Protein AF-A0A167SUX4-F1 (afdb_monomer)

Structure (mmCIF, N/CA/C/O backbone):
data_AF-A0A167SUX4-F1
#
_entry.id   AF-A0A167SUX4-F1
#
loop_
_atom_site.group_PDB
_atom_site.id
_atom_site.type_symbol
_atom_site.label_atom_id
_atom_site.label_alt_id
_atom_site.label_comp_id
_atom_site.label_asym_id
_atom_site.label_entity_id
_atom_site.label_seq_id
_atom_site.pdbx_PDB_ins_code
_atom_site.Cartn_x
_atom_site.Cartn_y
_atom_site.Cartn_z
_atom_site.occupancy
_atom_site.B_iso_or_equiv
_atom_site.auth_seq_id
_atom_site.auth_comp_id
_atom_site.auth_asym_id
_atom_site.auth_atom_id
_atom_site.pdbx_PDB_model_num
ATOM 1 N N . GLU A 1 1 ? -17.054 5.072 -15.942 1.00 39.12 1 GLU A N 1
ATOM 2 C CA . GLU A 1 1 ? -15.8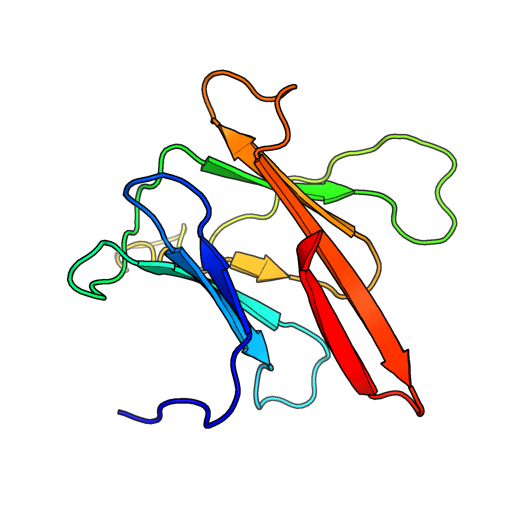46 5.072 -15.092 1.00 39.12 1 GLU A CA 1
ATOM 3 C C . GLU A 1 1 ? -14.851 4.076 -15.672 1.00 39.12 1 GLU A C 1
ATOM 5 O O . GLU A 1 1 ? -15.251 2.973 -16.028 1.00 39.12 1 GLU A O 1
ATOM 10 N N . HIS A 1 2 ? -13.600 4.478 -15.899 1.00 39.16 2 HIS A N 1
ATOM 11 C CA . HIS A 1 2 ? -12.584 3.590 -16.468 1.00 39.16 2 HIS A CA 1
ATOM 12 C C . HIS A 1 2 ? -11.988 2.772 -15.318 1.00 39.16 2 HIS A C 1
ATOM 14 O O . HIS A 1 2 ? -11.061 3.224 -14.652 1.00 39.16 2 HIS A O 1
ATOM 20 N N . HIS A 1 3 ? -12.576 1.614 -15.017 1.00 44.09 3 HIS A N 1
ATOM 21 C CA . HIS A 1 3 ? -11.964 0.659 -14.096 1.00 44.09 3 HIS A CA 1
ATOM 22 C C . HIS A 1 3 ? -10.735 0.074 -14.797 1.00 44.09 3 HIS A C 1
ATOM 24 O O . HIS A 1 3 ? -10.902 -0.550 -15.847 1.00 44.09 3 HIS A O 1
ATOM 30 N N . PRO A 1 4 ? -9.509 0.256 -14.279 1.00 52.88 4 PRO A N 1
ATOM 31 C CA . PRO A 1 4 ? -8.368 -0.467 -14.813 1.00 52.88 4 PRO A CA 1
ATOM 32 C C . PRO A 1 4 ? -8.672 -1.959 -14.667 1.00 52.88 4 PRO A C 1
ATOM 34 O O . PRO A 1 4 ? -8.933 -2.428 -13.560 1.00 52.88 4 PRO A O 1
ATOM 37 N N . SER A 1 5 ? -8.670 -2.702 -15.773 1.00 56.53 5 SER A N 1
ATOM 38 C CA . SER A 1 5 ? -9.092 -4.111 -15.822 1.00 56.53 5 SER A CA 1
ATOM 39 C C . SER A 1 5 ? -8.228 -5.054 -14.970 1.00 56.53 5 SER A C 1
ATOM 41 O O . SER A 1 5 ? -8.531 -6.239 -14.869 1.00 56.53 5 SER A O 1
ATOM 43 N N . ALA A 1 6 ? -7.145 -4.549 -14.372 1.00 75.06 6 ALA A N 1
ATOM 44 C CA . ALA A 1 6 ? -6.255 -5.282 -13.488 1.00 75.06 6 ALA A CA 1
ATOM 45 C C . ALA A 1 6 ? -5.805 -4.387 -12.323 1.00 75.06 6 ALA A C 1
ATOM 47 O O . ALA A 1 6 ? -5.119 -3.382 -12.525 1.00 75.06 6 ALA A O 1
ATOM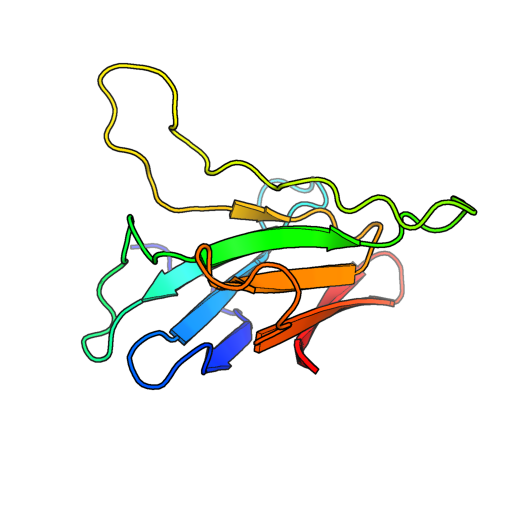 48 N N . PHE A 1 7 ? -6.168 -4.781 -11.105 1.00 86.38 7 PHE A N 1
ATOM 49 C CA . PHE A 1 7 ? -5.640 -4.234 -9.858 1.00 86.38 7 PHE A CA 1
ATOM 50 C C . PHE A 1 7 ? -5.355 -5.370 -8.882 1.00 86.38 7 PHE A C 1
ATOM 52 O O . PHE A 1 7 ? -5.930 -6.453 -8.996 1.00 86.38 7 PHE A O 1
ATOM 59 N N . VAL A 1 8 ? -4.464 -5.122 -7.925 1.00 90.94 8 VAL A N 1
ATOM 60 C CA . VAL A 1 8 ? -4.229 -6.039 -6.805 1.00 90.94 8 VAL A CA 1
ATOM 61 C C . VAL A 1 8 ? -4.976 -5.502 -5.596 1.00 90.94 8 VAL A C 1
ATOM 63 O O . VAL A 1 8 ? -4.684 -4.397 -5.146 1.00 90.94 8 VAL A O 1
ATOM 66 N N . ALA A 1 9 ? -5.948 -6.264 -5.099 1.00 93.62 9 ALA A N 1
ATOM 67 C CA . ALA A 1 9 ? -6.633 -5.972 -3.847 1.00 93.62 9 ALA A CA 1
ATOM 68 C C . ALA A 1 9 ? -6.110 -6.844 -2.713 1.00 93.62 9 ALA A C 1
ATOM 70 O O . ALA A 1 9 ? -5.75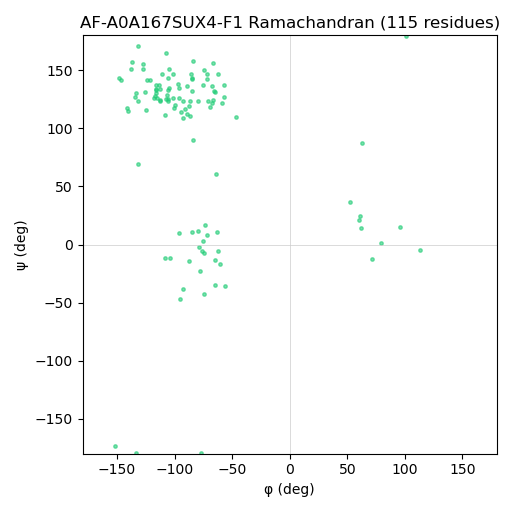8 -8.006 -2.915 1.00 93.62 9 ALA A O 1
ATOM 71 N N . PHE A 1 10 ? -6.105 -6.276 -1.515 1.00 95.12 10 PHE A N 1
ATOM 72 C CA . PHE A 1 10 ? -5.754 -6.971 -0.288 1.00 95.12 10 PHE A CA 1
ATOM 73 C C . PHE A 1 10 ? -6.548 -6.386 0.875 1.00 95.12 10 PHE A C 1
ATOM 75 O O . PHE A 1 10 ? -6.772 -5.177 0.951 1.00 95.12 10 PHE A O 1
ATOM 82 N N . GLN A 1 11 ? -6.964 -7.242 1.803 1.00 95.44 11 GLN A N 1
ATOM 83 C CA . GLN A 1 11 ? -7.525 -6.772 3.061 1.00 95.44 11 GLN A CA 1
ATOM 84 C C . GLN A 1 11 ? -6.410 -6.096 3.862 1.00 95.44 11 GLN A C 1
ATOM 86 O O . GLN A 1 11 ? -5.379 -6.720 4.112 1.00 95.44 11 GLN A O 1
ATOM 91 N N . CYS A 1 12 ? -6.594 -4.825 4.219 1.00 94.12 12 CYS A N 1
ATOM 92 C CA . CYS A 1 12 ? -5.621 -4.064 5.001 1.00 94.12 12 CYS A CA 1
ATOM 93 C C . CYS A 1 12 ? -5.977 -4.101 6.489 1.00 94.12 12 CYS A C 1
ATOM 95 O O . CYS A 1 12 ? -5.126 -4.401 7.319 1.00 94.12 12 CYS A O 1
ATOM 97 N N . THR A 1 13 ? -7.248 -3.854 6.806 1.00 92.50 13 THR A N 1
ATOM 98 C CA . THR A 1 13 ? -7.833 -4.018 8.144 1.00 92.50 13 THR A CA 1
ATOM 99 C C . THR A 1 13 ? -9.172 -4.752 8.023 1.00 92.50 13 THR A C 1
ATOM 101 O O . THR A 1 13 ? -9.590 -5.109 6.920 1.00 92.50 13 THR A O 1
ATOM 104 N N . ALA A 1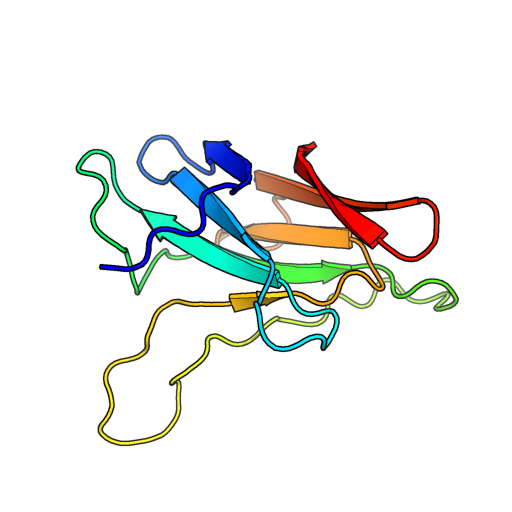 14 ? -9.869 -4.981 9.139 1.00 91.38 14 ALA A N 1
ATOM 105 C CA . ALA A 1 14 ? -11.225 -5.534 9.108 1.00 91.38 14 ALA A CA 1
ATOM 106 C C . ALA A 1 14 ? -12.186 -4.683 8.251 1.00 91.38 14 ALA A C 1
ATOM 108 O O . ALA A 1 14 ? -13.009 -5.239 7.530 1.00 91.38 14 ALA A O 1
ATOM 109 N N . GLU A 1 15 ? -12.012 -3.357 8.270 1.00 91.94 15 GLU A N 1
ATOM 110 C CA . GLU A 1 15 ? -12.925 -2.393 7.642 1.00 91.94 15 GLU A CA 1
ATOM 111 C C . GLU A 1 15 ? -12.400 -1.801 6.326 1.00 91.94 15 GLU A C 1
ATOM 113 O O . GLU A 1 15 ? -13.152 -1.144 5.606 1.00 91.94 15 GLU A O 1
ATOM 118 N N . LEU A 1 16 ? -11.118 -2.012 5.998 1.00 94.56 16 LEU A N 1
ATOM 119 C CA . LEU A 1 16 ? -10.471 -1.404 4.834 1.00 94.56 16 LEU A CA 1
ATOM 120 C C . LEU A 1 16 ? -9.821 -2.435 3.915 1.00 94.56 16 LEU A C 1
ATOM 122 O O . LEU A 1 16 ? -9.002 -3.261 4.329 1.00 94.56 16 LEU A O 1
ATOM 126 N N . THR A 1 17 ? -10.111 -2.301 2.623 1.00 96.00 17 THR A N 1
ATOM 127 C CA . THR A 1 17 ? -9.438 -3.017 1.534 1.00 96.00 17 THR A CA 1
ATOM 128 C C . THR A 1 17 ? -8.539 -2.053 0.768 1.00 96.00 17 THR A C 1
ATOM 130 O O . THR A 1 17 ? -9.007 -1.023 0.285 1.00 96.00 17 THR A O 1
ATOM 133 N N . GLY A 1 18 ? -7.255 -2.387 0.637 1.00 95.00 18 GLY A N 1
ATOM 134 C CA . GLY A 1 18 ? -6.311 -1.658 -0.209 1.00 95.00 18 GLY A CA 1
ATOM 135 C C . GLY A 1 18 ? -6.379 -2.142 -1.656 1.00 95.00 18 GLY A C 1
ATOM 136 O O . GLY A 1 18 ? -6.565 -3.339 -1.898 1.00 95.00 18 GLY A O 1
ATOM 137 N N . ARG A 1 19 ? -6.229 -1.236 -2.629 1.00 93.94 19 ARG A N 1
ATOM 138 C CA . ARG A 1 19 ? -6.198 -1.576 -4.064 1.00 93.94 19 ARG A CA 1
ATOM 139 C C . ARG A 1 19 ? -5.044 -0.874 -4.766 1.00 93.94 19 ARG A C 1
ATOM 141 O O . ARG A 1 19 ? -4.892 0.336 -4.642 1.00 93.94 19 ARG A O 1
ATOM 148 N N . ILE A 1 20 ? -4.260 -1.631 -5.530 1.00 92.38 20 ILE A N 1
ATOM 149 C CA . ILE A 1 20 ? -3.090 -1.133 -6.263 1.00 92.38 20 ILE A CA 1
ATOM 150 C C . ILE A 1 20 ? -3.344 -1.212 -7.765 1.00 92.38 20 ILE A C 1
ATOM 152 O O . ILE A 1 20 ? -3.577 -2.296 -8.306 1.00 92.38 20 ILE A O 1
ATOM 156 N N . PHE A 1 21 ? -3.221 -0.074 -8.443 1.00 88.62 21 PHE A N 1
ATOM 157 C CA . PHE A 1 21 ? -3.440 0.080 -9.878 1.00 88.62 21 PHE A CA 1
ATOM 158 C C . PHE A 1 21 ? -2.139 0.479 -10.586 1.00 88.62 21 PHE A C 1
ATOM 160 O O . PHE A 1 21 ? -1.428 1.358 -10.093 1.00 88.62 21 PHE A O 1
ATOM 167 N N . PRO A 1 22 ? -1.815 -0.096 -11.756 1.00 85.31 22 PRO A N 1
ATOM 168 C CA . PRO A 1 22 ? -0.776 0.464 -12.611 1.00 85.31 22 PRO A CA 1
ATOM 169 C C . PRO A 1 22 ? -1.244 1.812 -13.178 1.00 85.31 22 PRO A C 1
ATOM 171 O O . PRO A 1 22 ? -2.388 1.935 -13.624 1.00 85.31 22 PRO A O 1
ATOM 174 N N . THR A 1 23 ? -0.377 2.828 -13.193 1.00 76.56 23 THR A N 1
ATOM 175 C CA . THR A 1 23 ? -0.710 4.072 -13.902 1.00 76.56 23 THR A CA 1
ATOM 176 C C . THR A 1 23 ? -0.584 3.878 -15.420 1.00 76.56 23 THR A C 1
ATOM 178 O O . THR A 1 23 ? 0.373 3.263 -15.891 1.00 76.56 23 THR A O 1
ATOM 181 N N . PRO A 1 24 ? -1.530 4.397 -16.224 1.00 58.19 24 PRO A N 1
ATOM 182 C CA . PRO A 1 24 ? -1.511 4.224 -17.678 1.00 58.19 24 PRO A CA 1
ATOM 183 C C . PRO A 1 24 ? -0.483 5.119 -18.394 1.00 58.19 24 PRO A C 1
ATOM 185 O O . PRO A 1 24 ? -0.303 4.999 -19.601 1.00 58.19 24 PRO A O 1
ATOM 1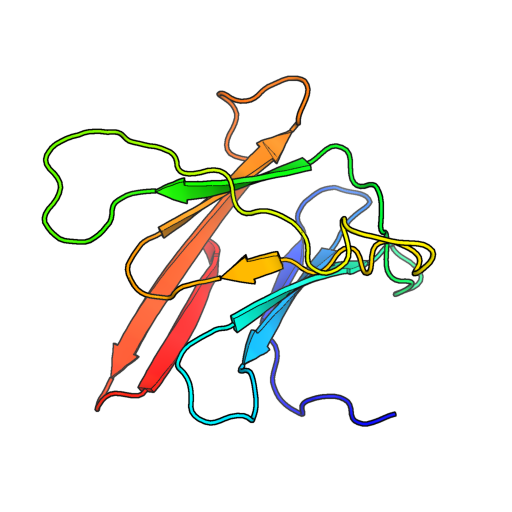88 N N . THR A 1 25 ? 0.197 6.025 -17.686 1.00 57.84 25 THR A N 1
ATOM 189 C CA . THR A 1 25 ? 1.022 7.094 -18.276 1.00 57.84 25 THR A CA 1
ATOM 190 C C . THR A 1 25 ? 2.453 6.676 -18.636 1.00 57.84 25 THR A C 1
ATOM 192 O O . THR A 1 25 ? 3.276 7.531 -18.951 1.00 57.84 25 THR A O 1
ATOM 195 N N . GLY A 1 26 ? 2.786 5.381 -18.609 1.00 48.25 26 GLY A N 1
ATOM 196 C CA . GLY A 1 26 ? 4.085 4.853 -19.062 1.00 48.25 26 GLY A CA 1
ATOM 197 C C . GLY A 1 26 ? 5.280 5.175 -18.152 1.00 48.25 26 GLY A C 1
ATOM 198 O O . GLY A 1 26 ? 6.334 4.551 -18.272 1.00 48.25 26 GLY A O 1
ATOM 199 N N . GLY A 1 27 ? 5.112 6.090 -17.196 1.00 51.41 27 GLY A N 1
ATOM 200 C CA . GLY A 1 27 ? 5.943 6.159 -16.006 1.00 51.41 27 GLY A CA 1
ATOM 201 C C . GLY A 1 27 ? 5.696 4.926 -15.143 1.00 51.41 27 GLY A C 1
ATOM 202 O O . GLY A 1 27 ? 4.643 4.302 -15.192 1.00 51.41 27 GLY A O 1
ATOM 203 N N . ARG A 1 28 ? 6.658 4.573 -14.303 1.00 60.94 28 ARG A N 1
ATOM 204 C CA . ARG A 1 28 ? 6.572 3.397 -13.436 1.00 60.94 28 ARG A CA 1
ATOM 205 C C . ARG A 1 28 ? 5.660 3.514 -12.188 1.00 60.94 28 ARG A C 1
ATOM 207 O O . ARG A 1 28 ? 5.704 2.547 -11.427 1.00 60.94 28 ARG A O 1
ATOM 214 N N . PRO A 1 29 ? 4.893 4.594 -11.877 1.00 78.69 29 PRO A N 1
ATOM 215 C CA . PRO A 1 29 ? 4.196 4.604 -10.602 1.00 78.69 29 PRO A CA 1
ATOM 216 C C . PRO A 1 29 ? 2.979 3.680 -10.585 1.00 78.69 29 PRO A C 1
ATOM 218 O O . PRO A 1 29 ? 2.283 3.484 -11.588 1.00 78.69 29 PRO A O 1
ATOM 221 N N . PHE A 1 30 ? 2.700 3.170 -9.392 1.00 87.56 30 PHE A N 1
ATOM 222 C CA . PHE A 1 30 ? 1.438 2.532 -9.046 1.00 87.56 30 PHE A CA 1
ATOM 223 C C . PHE A 1 30 ? 0.623 3.480 -8.172 1.00 87.56 30 PHE A C 1
ATOM 225 O O . PHE A 1 30 ? 1.187 4.294 -7.445 1.00 87.56 30 PHE A O 1
ATOM 232 N N . VAL A 1 31 ? -0.699 3.381 -8.234 1.00 89.12 31 VAL A N 1
ATOM 233 C CA . VAL A 1 31 ? -1.598 4.116 -7.341 1.00 89.12 31 VAL A CA 1
ATOM 234 C C . VAL A 1 31 ? -2.181 3.145 -6.333 1.00 89.12 31 VAL A C 1
ATOM 236 O O . VAL A 1 31 ? -2.719 2.117 -6.736 1.00 89.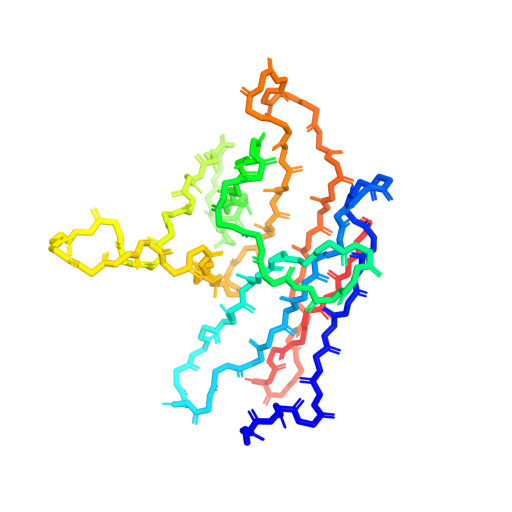12 31 VAL A O 1
ATOM 239 N N . LEU A 1 32 ? -2.088 3.480 -5.051 1.00 91.38 32 LEU A N 1
ATOM 240 C CA . LEU A 1 32 ? -2.768 2.788 -3.962 1.00 91.38 32 LEU A CA 1
ATOM 241 C C . LEU A 1 32 ? -3.932 3.642 -3.461 1.00 91.38 32 LEU A C 1
ATOM 243 O O . LEU A 1 32 ? -3.767 4.836 -3.215 1.00 91.38 32 LEU A O 1
ATOM 247 N N . ASP A 1 33 ? -5.094 3.023 -3.296 1.00 92.31 33 ASP A N 1
ATOM 248 C CA . ASP A 1 33 ? -6.217 3.598 -2.563 1.00 92.31 33 ASP A CA 1
ATOM 249 C C . ASP A 1 33 ? -6.794 2.608 -1.554 1.00 92.31 33 ASP A C 1
ATOM 251 O O . ASP A 1 33 ? -6.425 1.431 -1.536 1.00 92.31 33 ASP A O 1
ATOM 255 N N . PHE A 1 34 ? -7.698 3.107 -0.716 1.00 93.12 34 PHE A N 1
ATOM 256 C CA . PHE A 1 34 ? -8.426 2.302 0.252 1.00 93.12 34 PHE A CA 1
ATOM 257 C C . PHE A 1 34 ? -9.924 2.469 0.050 1.00 93.12 34 PHE A C 1
ATOM 259 O O . PHE A 1 34 ? -10.411 3.570 -0.231 1.00 93.12 34 PHE A O 1
ATOM 266 N N . VAL A 1 35 ? -10.653 1.369 0.200 1.00 93.12 35 VAL A N 1
ATOM 267 C CA . VAL A 1 35 ? -12.113 1.351 0.185 1.00 93.12 35 VAL A CA 1
ATOM 268 C C . VAL A 1 35 ? -12.673 0.653 1.410 1.00 93.12 35 VAL A C 1
ATOM 270 O O . VAL A 1 35 ? -12.043 -0.254 1.955 1.00 93.12 35 VAL A O 1
ATOM 273 N N . ASP A 1 36 ? -13.868 1.070 1.809 1.00 93.50 36 ASP A N 1
ATOM 274 C CA . ASP A 1 36 ? -14.648 0.401 2.845 1.00 93.50 36 ASP A CA 1
ATOM 275 C C . ASP A 1 36 ? -15.338 -0.877 2.328 1.00 93.50 36 ASP A C 1
ATOM 277 O O . ASP A 1 36 ? -15.240 -1.250 1.153 1.00 93.50 36 ASP A O 1
ATOM 281 N N . SER A 1 37 ? -16.085 -1.541 3.211 1.00 90.88 37 SER A N 1
ATOM 282 C CA . SER A 1 37 ? -16.884 -2.737 2.900 1.00 90.88 37 SER A CA 1
ATOM 283 C C . SER A 1 37 ? -17.973 -2.516 1.841 1.00 90.88 37 SER A C 1
ATOM 285 O O . SER A 1 37 ? -18.467 -3.476 1.249 1.00 90.88 37 SER A O 1
ATOM 287 N N . GLN A 1 38 ? -18.328 -1.261 1.558 1.00 92.62 38 GLN A N 1
ATOM 288 C CA . GLN A 1 38 ? -19.272 -0.868 0.511 1.00 92.62 38 GLN A CA 1
ATOM 289 C C . GLN A 1 38 ? -18.558 -0.467 -0.791 1.00 92.62 38 GLN A C 1
ATOM 291 O O . GLN A 1 38 ? -19.200 0.039 -1.713 1.00 92.62 38 GLN A O 1
ATOM 296 N N . ASN A 1 39 ? -17.244 -0.707 -0.888 1.00 88.88 39 ASN A N 1
ATOM 297 C CA . ASN A 1 39 ? -16.384 -0.344 -2.015 1.00 88.88 39 ASN A CA 1
ATOM 298 C C . ASN A 1 39 ? -16.323 1.177 -2.280 1.00 88.88 39 ASN A C 1
ATOM 300 O O . ASN A 1 39 ? -16.025 1.613 -3.398 1.00 88.88 39 ASN A O 1
ATOM 304 N N . ARG A 1 40 ? -16.593 1.999 -1.259 1.00 90.44 40 ARG A N 1
ATOM 305 C CA . ARG A 1 40 ? -16.478 3.461 -1.329 1.00 90.44 40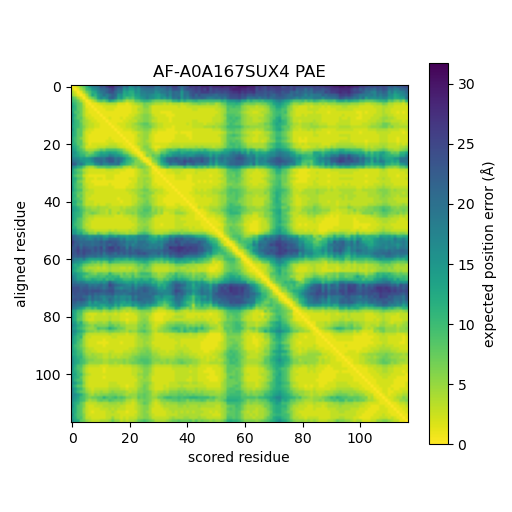 ARG A CA 1
ATOM 306 C C . ARG A 1 40 ? -15.070 3.873 -0.930 1.00 90.44 40 ARG A C 1
ATOM 308 O O . ARG A 1 40 ? -14.528 3.356 0.041 1.00 90.44 40 ARG A O 1
ATOM 315 N N . ARG A 1 41 ? -14.470 4.808 -1.672 1.00 88.44 41 ARG A N 1
ATOM 316 C CA . ARG A 1 41 ? -13.112 5.293 -1.385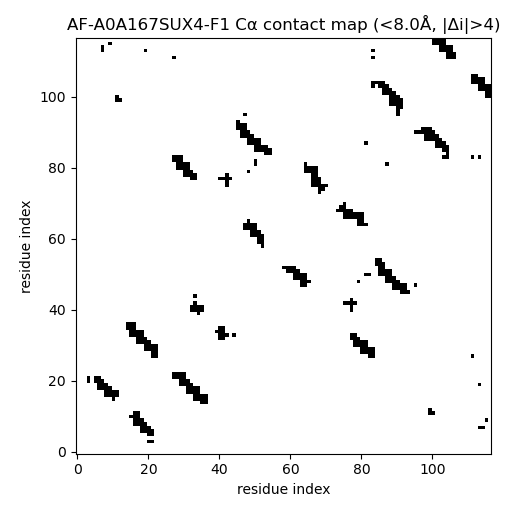 1.00 88.44 41 ARG A CA 1
ATOM 317 C C . ARG A 1 41 ? -13.074 6.045 -0.055 1.00 88.44 41 ARG A C 1
ATOM 319 O O . ARG A 1 41 ? -13.889 6.935 0.171 1.00 88.44 41 ARG A O 1
ATOM 326 N N . VAL A 1 42 ? -12.095 5.703 0.776 1.00 88.31 42 VAL A N 1
ATOM 327 C CA . VAL A 1 42 ? -11.852 6.311 2.086 1.00 88.31 42 VAL A CA 1
ATOM 328 C C . VAL A 1 42 ? -10.633 7.226 1.986 1.00 88.31 42 VAL A C 1
ATOM 330 O O . VAL A 1 42 ? -9.576 6.806 1.523 1.00 88.31 42 VAL A O 1
ATOM 333 N N . LEU A 1 43 ? -10.800 8.494 2.371 1.00 82.69 43 LEU A N 1
ATOM 334 C CA . LEU A 1 43 ? -9.764 9.529 2.244 1.00 82.69 43 LEU A CA 1
ATOM 335 C C . LEU A 1 43 ? -8.902 9.654 3.501 1.00 82.69 43 LEU A C 1
ATOM 337 O O . LEU A 1 43 ? -7.693 9.838 3.399 1.00 82.69 43 LEU A O 1
ATOM 341 N N . ASP A 1 44 ? -9.534 9.529 4.667 1.00 84.75 44 ASP A N 1
ATOM 342 C CA . ASP A 1 44 ? -8.872 9.460 5.963 1.00 84.75 44 ASP A CA 1
ATOM 343 C C . ASP A 1 44 ? -8.981 8.034 6.494 1.00 84.75 44 ASP A C 1
ATOM 345 O O . ASP A 1 44 ? -10.070 7.537 6.778 1.00 84.75 44 ASP A O 1
ATOM 349 N N . THR A 1 45 ? -7.843 7.356 6.543 1.00 85.31 45 THR A N 1
ATOM 350 C CA . THR A 1 45 ? -7.757 5.935 6.892 1.00 85.31 45 THR A CA 1
ATOM 351 C C . THR A 1 45 ? -7.141 5.710 8.267 1.00 85.31 45 THR A C 1
ATOM 353 O O . THR A 1 45 ? -7.162 4.579 8.747 1.00 85.31 45 THR A O 1
ATOM 356 N N . GLY A 1 46 ? -6.548 6.742 8.882 1.00 88.88 46 GLY A N 1
ATOM 357 C CA . GLY A 1 46 ? -5.668 6.564 10.040 1.00 88.88 46 GLY A CA 1
ATOM 358 C C . GLY A 1 46 ? -4.436 5.691 9.752 1.00 88.88 46 GLY A C 1
ATOM 359 O O . GLY A 1 46 ? -3.863 5.124 10.681 1.00 88.88 46 GLY A O 1
ATOM 360 N N . LEU A 1 47 ? -4.036 5.543 8.481 1.00 90.81 47 LEU A N 1
ATOM 361 C CA . LEU A 1 47 ? -2.880 4.748 8.061 1.00 90.81 47 LEU A CA 1
ATOM 362 C C . LEU A 1 47 ? -1.752 5.635 7.531 1.00 90.81 47 LEU A C 1
ATOM 364 O O . LEU A 1 47 ? -1.975 6.648 6.860 1.00 90.81 47 LEU A O 1
ATOM 368 N N . HIS A 1 48 ? -0.519 5.205 7.772 1.00 91.31 48 HIS A N 1
ATOM 369 C CA . HIS A 1 48 ? 0.664 5.724 7.106 1.00 91.31 48 HIS A CA 1
ATOM 370 C C . HIS A 1 48 ? 1.182 4.717 6.083 1.00 91.31 48 HIS A C 1
ATOM 372 O O . HIS A 1 48 ? 1.144 3.508 6.296 1.00 91.31 48 HIS A O 1
ATOM 378 N N . VAL A 1 49 ? 1.680 5.243 4.966 1.00 91.50 49 VAL A N 1
ATOM 379 C CA . VAL A 1 49 ? 2.297 4.467 3.891 1.00 91.50 49 VAL A CA 1
ATOM 380 C C . VAL A 1 49 ? 3.745 4.917 3.772 1.00 91.50 49 VAL A C 1
ATOM 382 O O . VAL A 1 49 ? 4.011 6.112 3.623 1.00 91.50 49 VAL A O 1
ATOM 385 N N . TYR A 1 50 ? 4.673 3.971 3.830 1.00 90.38 50 TYR A N 1
ATOM 386 C CA . TYR A 1 50 ? 6.110 4.218 3.755 1.00 90.38 50 TYR A CA 1
ATOM 387 C C . TYR A 1 50 ? 6.721 3.457 2.589 1.00 90.38 50 TYR A C 1
ATOM 389 O O . TYR A 1 50 ? 6.358 2.310 2.357 1.00 90.38 50 TYR A O 1
ATOM 397 N N . ILE A 1 51 ? 7.676 4.064 1.890 1.00 87.31 51 ILE A N 1
ATOM 398 C CA . ILE A 1 51 ? 8.625 3.327 1.052 1.00 87.31 51 ILE A CA 1
ATOM 399 C C . ILE A 1 51 ? 9.780 2.914 1.961 1.00 87.31 51 ILE A C 1
ATOM 401 O O . ILE A 1 51 ? 10.399 3.763 2.605 1.00 87.31 51 ILE A O 1
ATOM 405 N N . THR A 1 52 ? 10.051 1.615 2.021 1.00 79.88 52 THR A N 1
ATOM 406 C CA . THR A 1 52 ? 11.135 1.019 2.799 1.00 79.88 52 THR A CA 1
ATOM 407 C C . THR A 1 52 ? 12.130 0.357 1.852 1.00 79.88 52 THR A C 1
ATOM 409 O O . THR A 1 52 ? 11.750 -0.305 0.888 1.00 79.88 52 THR A O 1
ATOM 412 N N . GLY A 1 53 ? 13.422 0.612 2.067 1.00 65.94 53 GLY A N 1
ATOM 413 C CA . GLY A 1 53 ? 14.503 0.033 1.269 1.00 65.94 53 GLY A CA 1
ATOM 414 C C . GLY A 1 53 ? 14.478 0.429 -0.212 1.00 65.94 53 GLY A C 1
ATOM 415 O O . GLY A 1 53 ? 13.985 -0.307 -1.062 1.00 65.94 53 GLY A O 1
ATOM 416 N N . ILE A 1 54 ? 15.103 1.555 -0.561 1.00 62.38 54 ILE A N 1
ATOM 417 C CA . ILE A 1 54 ? 15.545 1.773 -1.946 1.00 62.38 54 ILE A CA 1
ATOM 418 C C . ILE A 1 54 ? 16.725 0.823 -2.176 1.00 62.38 54 ILE A C 1
ATOM 420 O O . ILE A 1 54 ? 17.701 0.886 -1.423 1.00 62.38 54 ILE A O 1
ATOM 424 N N . PHE A 1 55 ? 16.653 -0.054 -3.187 1.00 53.72 55 PHE A N 1
ATOM 425 C CA . PHE A 1 55 ? 17.763 -0.954 -3.538 1.00 53.72 55 PHE A CA 1
ATOM 426 C C . PHE A 1 55 ? 19.094 -0.171 -3.590 1.00 53.72 55 PHE A C 1
ATOM 428 O O . PHE A 1 55 ? 19.295 0.645 -4.487 1.00 53.72 55 PHE A O 1
ATOM 435 N N . GLY A 1 56 ? 19.991 -0.414 -2.622 1.00 47.94 56 GLY A N 1
ATOM 436 C CA . GLY A 1 56 ? 21.312 0.228 -2.524 1.00 47.94 56 GLY A CA 1
ATOM 437 C C . GLY A 1 56 ? 21.542 1.175 -1.334 1.00 47.94 56 GLY A C 1
ATOM 438 O O . GLY A 1 56 ? 22.673 1.625 -1.160 1.00 47.94 56 GLY A O 1
ATOM 439 N N . SER A 1 57 ? 20.538 1.461 -0.497 1.00 51.91 57 SER A N 1
ATOM 440 C CA . SER A 1 57 ? 20.709 2.248 0.740 1.00 51.91 57 SER A CA 1
ATOM 441 C C . SER A 1 57 ? 20.963 1.340 1.952 1.00 51.91 57 SER A C 1
ATOM 443 O O . SER A 1 57 ? 20.144 0.479 2.253 1.00 51.91 57 SER A O 1
ATOM 445 N N . GLN A 1 58 ? 22.077 1.539 2.668 1.00 48.09 58 GLN A N 1
ATOM 446 C CA . GLN A 1 58 ? 22.406 0.849 3.933 1.00 48.09 58 GLN A CA 1
ATOM 447 C C . GLN A 1 58 ? 21.695 1.434 5.168 1.00 48.09 58 GLN A C 1
ATOM 449 O O . GLN A 1 58 ? 22.063 1.125 6.298 1.00 48.09 58 GLN A O 1
ATOM 454 N N . VAL A 1 59 ? 20.709 2.306 4.976 1.00 53.50 59 VAL A N 1
ATOM 455 C CA . VAL A 1 59 ? 20.014 2.976 6.075 1.00 53.50 59 VAL A CA 1
ATOM 456 C C . VAL A 1 59 ? 18.551 2.550 6.041 1.00 53.50 59 VAL A C 1
ATOM 458 O O . VAL A 1 59 ? 17.918 2.673 4.989 1.00 53.50 59 VAL A O 1
ATOM 461 N N . ASP A 1 60 ? 18.033 2.078 7.182 1.00 58.00 60 ASP A N 1
ATOM 462 C CA . ASP A 1 60 ? 16.610 1.822 7.465 1.00 58.00 60 ASP A CA 1
ATOM 463 C C . ASP A 1 60 ? 15.803 3.134 7.424 1.00 58.00 60 ASP A C 1
ATOM 465 O O . ASP A 1 60 ? 15.241 3.601 8.414 1.00 58.00 60 ASP A O 1
ATOM 469 N N . VAL A 1 61 ? 15.794 3.800 6.272 1.00 68.94 61 VAL A N 1
ATOM 470 C CA . VAL A 1 61 ? 14.997 5.001 6.049 1.00 68.94 61 VAL A CA 1
ATOM 471 C C . VAL A 1 61 ? 13.621 4.558 5.584 1.00 68.94 61 VAL A C 1
ATOM 473 O O . VAL A 1 61 ? 13.475 3.912 4.543 1.00 68.94 61 VAL A O 1
ATOM 476 N N . ARG A 1 62 ? 12.611 4.919 6.376 1.00 79.75 62 ARG A N 1
ATOM 477 C CA . ARG A 1 62 ? 11.208 4.888 5.974 1.00 79.75 62 ARG A CA 1
ATOM 478 C C . ARG A 1 62 ? 10.834 6.259 5.426 1.00 79.75 62 ARG A C 1
ATOM 480 O O . ARG A 1 62 ? 10.680 7.208 6.194 1.00 79.75 62 ARG A O 1
ATOM 487 N N . ASP A 1 63 ? 10.636 6.357 4.119 1.00 84.06 63 ASP A N 1
ATOM 488 C CA . ASP A 1 63 ? 10.169 7.597 3.500 1.00 84.06 63 ASP A CA 1
ATOM 489 C C . ASP A 1 63 ? 8.643 7.599 3.433 1.00 84.06 63 ASP A C 1
ATOM 491 O O . ASP A 1 63 ? 8.032 6.751 2.777 1.00 84.06 63 ASP A O 1
ATOM 495 N N . ARG A 1 64 ? 8.004 8.549 4.128 1.00 85.50 64 ARG A N 1
ATOM 496 C CA . ARG A 1 64 ? 6.540 8.662 4.132 1.00 85.50 64 ARG A CA 1
ATOM 497 C C . ARG A 1 64 ? 6.038 9.060 2.745 1.00 85.50 64 ARG A C 1
ATOM 499 O O . ARG A 1 64 ? 6.393 10.115 2.219 1.00 85.50 64 ARG A O 1
ATOM 506 N N . VAL A 1 65 ? 5.143 8.250 2.192 1.00 85.81 65 VAL A N 1
ATOM 507 C CA . VAL A 1 65 ? 4.437 8.547 0.947 1.00 85.81 65 VAL A CA 1
ATOM 508 C C . VAL A 1 65 ? 3.296 9.507 1.247 1.00 85.81 65 VAL A C 1
ATOM 510 O O . VAL A 1 65 ? 2.427 9.234 2.077 1.00 85.81 65 VAL A O 1
ATOM 513 N N . LEU A 1 66 ? 3.294 10.644 0.560 1.00 77.94 66 LEU A N 1
ATOM 514 C CA . LEU A 1 66 ? 2.225 11.629 0.667 1.00 77.94 66 LEU A CA 1
ATOM 515 C C . LEU A 1 66 ? 1.080 11.290 -0.289 1.00 77.94 66 LEU A C 1
ATOM 517 O O . LEU A 1 66 ? 1.289 10.784 -1.394 1.00 77.94 66 LEU A O 1
ATOM 521 N N . THR A 1 67 ? -0.141 11.606 0.134 1.00 71.62 67 THR A N 1
ATOM 522 C CA . THR A 1 67 ? -1.331 11.464 -0.703 1.00 71.62 67 THR A CA 1
ATOM 523 C C . THR A 1 67 ? -1.359 12.517 -1.811 1.00 71.62 67 THR A C 1
ATOM 525 O O . THR A 1 67 ? -1.055 13.689 -1.574 1.00 71.62 67 THR A O 1
ATOM 528 N N . LEU A 1 68 ? -1.820 12.144 -3.003 1.00 68.12 68 LEU A N 1
ATOM 529 C CA . LEU A 1 68 ? -2.148 13.090 -4.064 1.00 68.12 68 LEU A CA 1
ATOM 530 C C . LEU A 1 68 ? -3.326 13.981 -3.645 1.00 68.12 68 LEU A C 1
ATOM 532 O O . LEU A 1 68 ? -4.377 13.498 -3.212 1.00 68.12 68 LEU A O 1
ATOM 536 N N . GLY A 1 69 ? -3.158 15.292 -3.822 1.00 55.81 69 GLY A N 1
ATOM 537 C CA . GLY A 1 69 ? -4.201 16.288 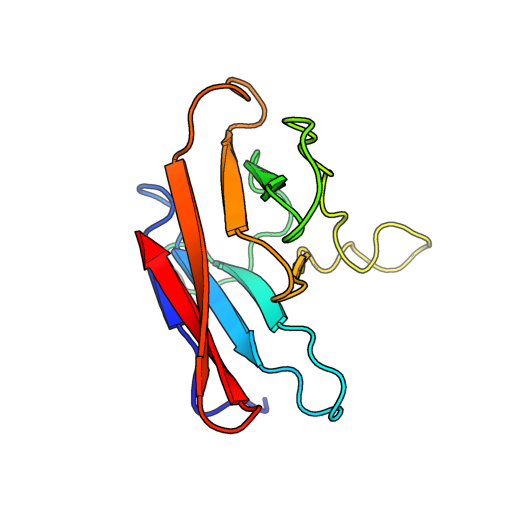-3.555 1.00 55.81 69 GLY A CA 1
ATOM 538 C C . GLY A 1 69 ? -4.142 16.949 -2.176 1.00 55.81 69 GLY A C 1
ATOM 539 O O . GLY A 1 69 ? -5.098 17.601 -1.793 1.00 55.81 69 GLY A O 1
ATOM 540 N N . GLY A 1 70 ? -3.035 16.835 -1.435 1.00 46.66 70 GLY A N 1
ATOM 541 C CA . GLY A 1 70 ? -2.836 17.563 -0.170 1.00 46.66 70 GLY A CA 1
ATOM 542 C C . GLY A 1 70 ? -2.546 19.070 -0.308 1.00 46.66 70 GLY A C 1
ATOM 543 O O . GLY A 1 70 ? -2.032 19.666 0.632 1.00 46.66 70 GLY A O 1
ATOM 544 N N . GLY A 1 71 ? -2.811 19.688 -1.465 1.00 39.59 71 GLY A N 1
ATOM 545 C CA . GLY A 1 71 ? -2.531 21.105 -1.714 1.00 39.59 71 GLY A CA 1
ATOM 546 C C . GLY A 1 71 ? -3.640 21.790 -2.515 1.00 39.59 71 GLY A C 1
ATOM 547 O O . GLY A 1 71 ? -3.832 21.469 -3.685 1.00 39.59 71 GLY A O 1
ATOM 548 N N . GLY A 1 72 ? -4.321 22.758 -1.888 1.00 48.38 72 GLY A N 1
ATOM 549 C CA . GLY A 1 72 ? -5.352 23.622 -2.489 1.00 48.38 72 GLY A CA 1
ATOM 550 C C . GLY A 1 72 ? -6.805 23.231 -2.172 1.00 48.38 72 GLY A C 1
ATOM 551 O O . GLY A 1 72 ? -7.049 22.232 -1.505 1.00 48.38 72 GLY A O 1
ATOM 552 N N . ASP A 1 73 ? -7.767 24.006 -2.696 1.00 45.62 73 ASP A N 1
ATOM 553 C CA . ASP A 1 73 ? -9.239 23.844 -2.564 1.00 45.62 73 ASP A CA 1
ATOM 554 C C . ASP A 1 73 ? -9.808 22.541 -3.176 1.00 45.62 73 ASP A C 1
ATOM 556 O O . ASP A 1 73 ? -11.019 22.378 -3.332 1.00 45.62 73 ASP A O 1
ATOM 560 N N . THR A 1 74 ? -8.947 21.599 -3.564 1.00 43.81 74 THR A N 1
ATOM 561 C CA . THR A 1 74 ? -9.372 20.310 -4.116 1.00 43.81 74 THR A CA 1
ATOM 562 C C . THR A 1 74 ? -9.382 19.284 -2.986 1.00 43.81 74 THR A C 1
ATOM 564 O O . THR A 1 74 ? -8.364 19.143 -2.310 1.00 43.81 74 THR A O 1
ATOM 567 N N . PRO A 1 75 ? -10.492 18.560 -2.749 1.00 46.78 75 PRO A N 1
ATOM 568 C CA . PRO A 1 75 ? -10.548 17.577 -1.676 1.00 46.78 75 PRO A CA 1
ATOM 569 C C . PRO A 1 75 ? -9.428 16.537 -1.849 1.00 46.78 75 PRO A C 1
ATOM 571 O O . PRO A 1 75 ? -9.179 16.093 -2.978 1.00 46.78 75 PRO A O 1
ATOM 574 N N . PRO A 1 76 ? -8.742 16.146 -0.758 1.00 56.16 76 PRO A N 1
ATOM 575 C CA . PRO A 1 76 ? -7.636 15.203 -0.827 1.00 56.16 76 PRO A CA 1
ATOM 576 C C . PRO A 1 76 ? -8.137 13.915 -1.468 1.00 56.16 76 PRO A C 1
ATOM 578 O O . PRO A 1 76 ? -9.136 13.355 -1.035 1.00 56.16 76 PRO A O 1
ATOM 581 N N . THR A 1 77 ? -7.475 13.434 -2.519 1.00 60.81 77 THR A N 1
ATOM 582 C CA . THR A 1 77 ? -7.992 12.271 -3.263 1.00 60.81 77 THR A CA 1
ATOM 583 C C . THR A 1 77 ? -7.717 10.931 -2.574 1.00 60.81 77 THR A C 1
ATOM 585 O O . THR A 1 77 ? -8.171 9.901 -3.066 1.00 60.81 77 THR A O 1
ATOM 588 N N . GLY A 1 78 ? -7.027 10.921 -1.422 1.00 71.31 78 GLY A N 1
ATOM 589 C CA . GLY A 1 78 ? -6.748 9.706 -0.636 1.00 71.31 78 GLY A CA 1
ATOM 590 C C . GLY A 1 78 ? -5.902 8.670 -1.386 1.00 71.31 78 GLY A C 1
ATOM 591 O O . GLY A 1 78 ? -5.851 7.506 -1.003 1.00 71.31 78 GLY A O 1
ATOM 592 N N . LEU A 1 79 ? -5.280 9.081 -2.496 1.00 85.25 79 LEU A N 1
ATOM 593 C CA . LEU A 1 79 ? -4.484 8.233 -3.374 1.00 85.25 79 LEU A CA 1
ATOM 594 C C . LEU A 1 79 ? -3.009 8.349 -3.013 1.00 85.25 79 LEU A C 1
ATOM 596 O O . LEU A 1 79 ? -2.496 9.460 -2.907 1.00 85.25 79 LEU A O 1
ATOM 600 N N . PHE A 1 80 ? -2.303 7.231 -2.928 1.00 87.75 80 PHE A N 1
ATOM 601 C CA . PHE A 1 80 ? -0.857 7.186 -2.724 1.00 87.75 80 PHE A CA 1
ATOM 602 C C . PHE A 1 80 ? -0.160 6.823 -4.033 1.00 87.75 80 PHE A C 1
ATOM 604 O O . PHE A 1 80 ? -0.575 5.886 -4.716 1.00 87.75 80 PHE A O 1
ATOM 611 N N . VAL A 1 81 ? 0.911 7.539 -4.381 1.00 87.06 81 VAL A N 1
ATOM 612 C CA . VAL A 1 81 ? 1.760 7.186 -5.528 1.00 87.06 81 VAL A CA 1
ATOM 613 C C . VAL A 1 81 ? 2.926 6.352 -5.037 1.00 87.06 81 VAL A C 1
ATOM 615 O O . VAL A 1 81 ? 3.784 6.835 -4.303 1.00 87.06 81 VAL A O 1
ATOM 618 N N . LEU A 1 82 ? 2.957 5.096 -5.459 1.00 87.38 82 LEU A N 1
ATOM 619 C CA . LEU A 1 82 ? 3.980 4.136 -5.084 1.00 87.38 82 LEU A CA 1
ATOM 620 C C . LEU A 1 82 ? 5.054 4.054 -6.167 1.00 87.38 82 LEU A C 1
ATOM 622 O O . LEU A 1 82 ? 4.752 3.991 -7.364 1.00 87.38 82 LEU A O 1
ATOM 626 N N . ASN A 1 83 ? 6.310 3.999 -5.732 1.00 83.00 83 ASN A N 1
ATOM 627 C CA . ASN A 1 83 ? 7.454 3.744 -6.593 1.00 83.00 83 ASN A CA 1
ATOM 628 C C . ASN A 1 83 ? 7.891 2.278 -6.434 1.00 83.00 83 ASN A C 1
ATOM 630 O O . ASN A 1 83 ? 8.190 1.869 -5.314 1.00 83.00 83 ASN A O 1
ATOM 634 N N . PRO A 1 84 ? 7.997 1.493 -7.522 1.00 81.44 84 PRO A N 1
ATOM 635 C CA . PRO A 1 84 ? 8.432 0.101 -7.443 1.00 81.44 84 PRO A CA 1
ATOM 636 C C . PRO A 1 84 ? 9.930 -0.094 -7.135 1.00 81.44 84 PRO A C 1
ATOM 638 O O . PRO A 1 84 ? 10.435 -1.210 -7.237 1.00 81.44 84 PRO A O 1
ATOM 641 N N . ALA A 1 85 ? 10.667 0.972 -6.807 1.00 76.81 85 ALA A N 1
ATOM 642 C CA . ALA A 1 85 ? 12.092 0.929 -6.471 1.00 76.81 85 ALA A CA 1
ATOM 643 C C . ALA A 1 85 ? 12.413 0.363 -5.069 1.00 76.81 85 ALA A C 1
ATOM 645 O O . ALA A 1 85 ? 13.592 0.170 -4.768 1.00 76.81 85 ALA A O 1
ATOM 646 N N . GLY A 1 86 ? 11.401 0.099 -4.238 1.00 80.31 86 GLY A N 1
ATOM 647 C CA . GLY A 1 86 ? 11.549 -0.469 -2.896 1.00 80.31 86 GLY A CA 1
ATOM 648 C C . GLY A 1 86 ? 10.328 -1.275 -2.459 1.00 80.31 86 GLY A C 1
ATOM 649 O O . GLY A 1 86 ? 9.412 -1.511 -3.255 1.00 80.31 86 GLY A O 1
ATOM 650 N N . THR A 1 87 ? 10.319 -1.706 -1.201 1.00 88.62 87 THR A N 1
ATOM 651 C CA . THR A 1 87 ? 9.125 -2.255 -0.548 1.00 88.62 87 THR A CA 1
ATOM 652 C C . THR A 1 87 ? 8.259 -1.128 0.000 1.00 88.62 87 THR A C 1
ATOM 654 O O . THR A 1 87 ? 8.725 -0.012 0.206 1.00 88.62 87 THR A O 1
ATOM 657 N N . ILE A 1 88 ? 6.973 -1.396 0.198 1.00 91.75 88 ILE A N 1
ATOM 658 C CA . ILE A 1 88 ? 6.039 -0.463 0.828 1.00 91.75 88 ILE A CA 1
ATOM 659 C C . ILE A 1 88 ? 5.543 -1.089 2.116 1.00 91.75 88 ILE A C 1
ATOM 661 O O . ILE A 1 88 ? 5.130 -2.246 2.103 1.00 91.75 88 ILE A O 1
ATOM 665 N N . GLU A 1 89 ? 5.525 -0.318 3.190 1.00 93.69 89 GLU A N 1
ATOM 666 C CA . GLU A 1 89 ? 4.922 -0.713 4.459 1.00 93.69 89 GLU A CA 1
ATOM 667 C C . GLU A 1 89 ? 3.710 0.164 4.748 1.00 93.69 89 GLU A C 1
ATOM 669 O O . GLU A 1 89 ? 3.738 1.381 4.541 1.00 93.69 89 GLU A O 1
ATOM 674 N N . ILE A 1 90 ? 2.639 -0.468 5.219 1.00 94.12 90 ILE A N 1
ATOM 675 C CA . ILE A 1 90 ? 1.432 0.206 5.691 1.00 94.12 90 ILE A CA 1
ATOM 676 C C . ILE A 1 90 ? 1.332 -0.025 7.193 1.00 94.12 90 ILE A C 1
ATOM 678 O O . ILE A 1 90 ? 1.307 -1.175 7.637 1.00 94.12 90 ILE A O 1
ATOM 682 N N . THR A 1 91 ? 1.249 1.058 7.958 1.00 94.19 91 THR A N 1
ATOM 683 C CA . THR A 1 91 ? 1.175 1.024 9.425 1.00 94.19 91 THR A CA 1
ATOM 684 C C . THR A 1 91 ? -0.028 1.831 9.911 1.00 94.19 91 THR A C 1
ATOM 686 O O . THR A 1 91 ? -0.452 2.768 9.224 1.00 94.19 91 THR A O 1
ATOM 689 N N . PRO A 1 92 ? -0.576 1.547 11.102 1.00 93.56 92 PRO A N 1
ATOM 690 C CA . PRO A 1 92 ? -1.464 2.480 11.777 1.00 93.56 92 PRO A CA 1
ATOM 691 C C . PRO A 1 92 ? -0.711 3.779 12.091 1.00 93.56 92 PRO A C 1
ATOM 693 O O . PRO A 1 92 ? 0.485 3.765 12.389 1.00 93.56 92 PRO A O 1
ATOM 696 N N . GLN A 1 93 ? -1.410 4.911 12.056 1.00 90.50 93 GLN A N 1
ATOM 697 C CA . GLN A 1 93 ? -0.845 6.202 12.454 1.00 90.50 93 GLN A CA 1
ATOM 698 C C . GLN A 1 93 ? -0.491 6.231 13.949 1.00 90.50 93 GLN A C 1
ATOM 700 O O . GLN A 1 93 ? 0.500 6.848 14.332 1.00 90.50 93 GLN A O 1
ATOM 705 N N . GLU A 1 94 ? -1.286 5.558 14.782 1.00 92.38 94 GLU A N 1
ATOM 706 C CA . GLU A 1 94 ? -1.088 5.497 16.235 1.00 92.38 94 GLU A CA 1
ATOM 707 C C . GLU A 1 94 ? 0.021 4.512 16.648 1.00 92.38 94 GLU A C 1
ATOM 709 O O . GLU A 1 94 ? 0.600 4.661 17.721 1.00 92.38 94 GLU A O 1
ATOM 714 N N . LEU A 1 95 ? 0.342 3.533 15.792 1.00 91.75 95 LEU A N 1
ATOM 715 C CA . LEU A 1 95 ? 1.319 2.466 16.044 1.00 91.75 95 LEU A CA 1
ATOM 716 C C . LEU A 1 95 ? 2.280 2.321 14.847 1.00 91.75 95 LEU A C 1
ATOM 718 O O . LEU A 1 95 ? 2.224 1.328 14.124 1.00 91.75 95 LEU A O 1
ATOM 722 N N . PRO A 1 96 ? 3.177 3.295 14.602 1.00 85.62 96 PRO A N 1
ATOM 723 C CA . PRO A 1 96 ? 4.026 3.327 13.405 1.00 85.62 96 PRO A CA 1
ATOM 724 C C . PRO A 1 96 ? 5.044 2.177 13.312 1.00 85.62 96 PRO A C 1
ATOM 726 O O . PRO A 1 96 ? 5.624 1.951 12.250 1.00 85.62 96 PRO A O 1
ATOM 729 N N . ASP A 1 97 ? 5.269 1.440 14.397 1.00 88.19 97 ASP A N 1
ATOM 730 C CA . ASP A 1 97 ? 6.151 0.270 14.417 1.00 88.19 97 ASP A CA 1
ATOM 731 C C . ASP A 1 97 ? 5.426 -1.028 14.019 1.00 88.19 97 ASP A C 1
ATOM 733 O O . ASP A 1 97 ? 6.075 -2.021 13.689 1.00 88.19 97 ASP A O 1
ATOM 737 N N . GLU A 1 98 ? 4.089 -1.027 13.991 1.00 93.44 98 GLU A N 1
ATOM 738 C CA . GLU A 1 98 ? 3.283 -2.179 13.590 1.00 93.44 98 GLU A CA 1
ATOM 739 C C . GLU A 1 98 ? 3.023 -2.162 12.079 1.00 93.44 98 GLU A C 1
ATOM 741 O O . GLU A 1 98 ? 2.296 -1.319 11.550 1.00 93.44 98 GLU A O 1
ATOM 746 N N . VAL A 1 99 ? 3.609 -3.122 11.364 1.00 93.62 99 VAL A N 1
ATOM 747 C CA . VAL A 1 99 ? 3.389 -3.284 9.923 1.00 93.62 99 VAL A CA 1
ATOM 748 C C . VAL A 1 99 ? 2.156 -4.152 9.692 1.00 93.62 99 VAL A C 1
ATOM 750 O O . VAL A 1 99 ? 2.179 -5.357 9.934 1.00 93.62 99 VAL A O 1
ATOM 753 N N . LEU A 1 100 ? 1.082 -3.548 9.177 1.00 94.81 100 LEU A N 1
ATOM 754 C CA . LEU A 1 100 ? -0.139 -4.268 8.801 1.00 94.81 100 LEU A CA 1
ATOM 755 C C . LEU A 1 100 ? 0.061 -5.052 7.508 1.00 94.81 100 LEU A C 1
ATOM 757 O O . LEU A 1 100 ? -0.433 -6.172 7.361 1.00 94.81 100 LEU A O 1
ATOM 761 N N . LYS A 1 101 ? 0.725 -4.418 6.536 1.00 95.12 101 LYS A N 1
ATOM 762 C CA . LYS A 1 101 ? 0.937 -4.964 5.195 1.00 95.12 101 LYS A CA 1
ATOM 763 C C . LYS A 1 101 ? 2.274 -4.525 4.634 1.00 95.12 101 LYS A C 1
ATOM 765 O O . LYS A 1 101 ? 2.633 -3.351 4.740 1.00 95.12 101 LYS A O 1
ATOM 770 N N . THR A 1 102 ? 2.920 -5.457 3.940 1.00 93.81 102 THR A N 1
ATOM 771 C CA . THR A 1 102 ? 4.114 -5.190 3.141 1.00 93.81 102 THR A CA 1
ATOM 772 C C . THR A 1 102 ? 3.810 -5.462 1.674 1.00 93.81 102 THR A C 1
ATOM 774 O O . THR A 1 102 ? 3.271 -6.508 1.319 1.00 93.81 102 THR A O 1
ATOM 777 N N . ILE A 1 103 ? 4.152 -4.522 0.799 1.00 92.88 103 ILE A N 1
ATOM 778 C CA . ILE A 1 103 ? 3.981 -4.655 -0.649 1.00 92.88 103 ILE A CA 1
ATOM 779 C C . ILE A 1 103 ? 5.363 -4.665 -1.289 1.00 92.88 103 ILE A C 1
ATOM 781 O O . ILE A 1 103 ? 6.161 -3.750 -1.093 1.00 92.88 103 ILE A O 1
ATOM 785 N N . GLY A 1 104 ? 5.639 -5.692 -2.083 1.00 89.94 104 GLY A N 1
ATOM 786 C CA . GLY A 1 104 ? 6.821 -5.761 -2.932 1.00 89.94 104 GLY A CA 1
ATOM 787 C C . GLY A 1 104 ? 6.465 -5.577 -4.403 1.00 89.94 104 GLY A C 1
ATOM 788 O O . GLY A 1 104 ? 5.308 -5.708 -4.806 1.00 89.94 104 GLY A O 1
ATOM 789 N N . PHE A 1 105 ? 7.476 -5.313 -5.229 1.00 88.56 105 PHE A N 1
ATOM 790 C CA . PHE A 1 105 ? 7.322 -5.239 -6.680 1.00 88.56 105 PHE A CA 1
ATOM 791 C C . PHE A 1 105 ? 8.298 -6.186 -7.372 1.00 88.56 105 PHE A C 1
ATOM 793 O O . PHE A 1 105 ? 9.512 -6.006 -7.322 1.00 88.56 105 PHE A O 1
ATOM 800 N N . ALA A 1 106 ? 7.765 -7.192 -8.063 1.00 86.62 106 ALA A N 1
ATOM 801 C CA . ALA A 1 106 ? 8.561 -8.084 -8.896 1.00 86.62 106 ALA A CA 1
ATOM 802 C C . ALA A 1 106 ? 8.749 -7.462 -10.285 1.00 86.62 106 ALA A C 1
ATOM 804 O O . ALA A 1 106 ? 7.776 -7.027 -10.902 1.00 86.62 106 ALA A O 1
ATOM 805 N N . CYS A 1 107 ? 9.980 -7.443 -10.797 1.00 84.06 107 CYS A N 1
ATOM 806 C CA . CYS A 1 107 ? 10.280 -6.978 -12.151 1.00 84.06 107 CYS A CA 1
ATOM 807 C C . CYS A 1 107 ? 10.583 -8.165 -13.067 1.00 84.06 107 CYS A C 1
ATOM 809 O O . CYS A 1 107 ? 11.503 -8.939 -12.809 1.00 84.06 107 CYS A O 1
ATOM 811 N N . SER A 1 108 ? 9.837 -8.287 -14.164 1.00 81.12 108 SER A N 1
ATOM 812 C CA . SER A 1 108 ? 10.129 -9.247 -15.230 1.00 81.12 108 SER A CA 1
ATOM 813 C C . SER A 1 108 ? 10.075 -8.540 -16.574 1.00 81.12 108 SER A C 1
ATOM 815 O O . SER A 1 108 ? 9.073 -7.912 -16.914 1.00 81.12 108 SER A O 1
ATOM 817 N N . ARG A 1 109 ? 11.174 -8.610 -17.338 1.00 83.69 109 ARG A N 1
ATOM 818 C CA . ARG A 1 109 ? 11.317 -7.957 -18.656 1.00 83.69 109 ARG A CA 1
ATOM 819 C C . ARG A 1 109 ? 10.978 -6.454 -18.638 1.00 83.69 109 ARG A C 1
ATOM 821 O O . ARG A 1 109 ? 10.386 -5.940 -19.579 1.00 83.69 109 ARG A O 1
ATOM 828 N N . GLY A 1 110 ? 11.327 -5.759 -17.553 1.00 77.31 110 GLY A N 1
ATOM 829 C CA . GLY A 1 110 ? 11.055 -4.326 -17.378 1.00 77.31 110 GLY A CA 1
ATOM 830 C C . GLY A 1 110 ? 9.622 -3.983 -16.956 1.00 77.31 110 GLY A C 1
ATOM 831 O O . GLY A 1 110 ? 9.313 -2.806 -16.782 1.00 77.31 110 GLY A O 1
ATOM 832 N N . VAL A 1 111 ? 8.759 -4.984 -16.758 1.00 81.06 111 VAL A N 1
ATOM 833 C CA . VAL A 1 111 ? 7.394 -4.812 -16.254 1.00 81.06 111 VAL A CA 1
ATOM 834 C C . VAL A 1 111 ? 7.372 -5.130 -14.765 1.00 81.06 111 VAL A C 1
ATOM 836 O O . VAL A 1 111 ? 7.680 -6.252 -14.358 1.00 81.06 111 VAL A O 1
ATOM 839 N N . TYR A 1 112 ? 6.985 -4.143 -13.962 1.00 84.94 112 TYR A N 1
ATOM 840 C CA . TYR A 1 112 ? 6.786 -4.314 -12.528 1.00 84.94 112 TYR A CA 1
ATOM 841 C C . TYR A 1 112 ? 5.386 -4.852 -12.233 1.00 84.94 112 TYR A C 1
ATOM 843 O O . TYR A 1 112 ? 4.414 -4.477 -12.892 1.00 84.94 112 TYR A O 1
ATOM 851 N N . ARG A 1 113 ? 5.278 -5.728 -11.234 1.00 87.44 113 ARG A N 1
ATOM 852 C CA . ARG A 1 113 ? 4.008 -6.244 -10.714 1.00 87.44 113 ARG A CA 1
ATOM 853 C C . ARG A 1 113 ? 4.022 -6.212 -9.186 1.00 87.44 113 ARG A C 1
ATOM 855 O O . ARG A 1 113 ? 4.964 -6.760 -8.609 1.00 87.44 113 ARG A O 1
ATOM 862 N N . PRO A 1 114 ? 3.018 -5.597 -8.538 1.00 90.06 114 PRO A N 1
ATOM 863 C CA . PRO A 1 114 ? 2.919 -5.605 -7.091 1.00 90.06 114 PRO A CA 1
ATOM 864 C C . PRO A 1 114 ? 2.522 -6.996 -6.592 1.00 90.06 114 PRO A C 1
ATOM 866 O O . PRO A 1 114 ? 1.740 -7.698 -7.237 1.00 90.06 114 PRO A O 1
ATOM 869 N N . PHE A 1 115 ? 3.030 -7.364 -5.426 1.00 89.56 115 PHE A N 1
ATOM 870 C CA . PHE A 1 115 ? 2.567 -8.501 -4.637 1.00 89.56 115 PHE A CA 1
ATOM 871 C C . PHE A 1 115 ? 2.509 -8.090 -3.165 1.00 89.56 115 PHE A C 1
ATOM 873 O O . PHE A 1 115 ? 3.253 -7.210 -2.737 1.00 89.56 115 PHE A O 1
ATOM 880 N N . VAL A 1 116 ? 1.607 -8.706 -2.406 1.00 91.75 116 VAL A N 1
ATOM 881 C CA . VAL A 1 116 ? 1.359 -8.374 -0.997 1.00 91.75 116 VAL A CA 1
ATOM 882 C C . VAL A 1 116 ? 1.811 -9.548 -0.138 1.00 91.75 116 VAL A C 1
ATOM 884 O O . VAL A 1 116 ? 1.514 -10.694 -0.485 1.00 91.75 116 VAL A O 1
ATOM 887 N N . LEU A 1 117 ? 2.547 -9.248 0.931 1.00 85.19 117 LEU A N 1
ATOM 888 C CA . LEU A 1 117 ? 3.022 -10.188 1.947 1.00 85.19 117 LEU A CA 1
ATOM 889 C C . LEU A 1 117 ? 2.182 -10.073 3.226 1.00 85.19 117 LEU A C 1
ATOM 891 O O . LEU A 1 117 ? 1.731 -8.946 3.551 1.00 85.19 117 LEU A O 1
#

Secondary structure (DSSP, 8-state):
----S--EEEE-SSS-EEEEEE-TTSSS-EEEEEE-TTS-B-S--SEEEEEE--TT--S--EEEPPEET-SSSSPP--EEEE-TTSEEEEEESS-TT--SEEEEEEEETTEEEEEE-

Nearest PDB structures (foldseek):
  3mnm-assembly3_C  TM=3.477E-01  e=2.789E-01  Saccharomyces cerevisiae
  8tv3-assembly1_A  TM=3.146E-01  e=4.422E+00  Borreliella burgdorferi B31
  5x83-assembly1_D  TM=3.378E-01  e=4.422E+00  Homo sapiens
  4urt-assembly1_B  TM=3.352E-01  e=8.944E+00  Homo sapiens
  6e36-assembly2_B  TM=2.324E-01  e=5.798E+00  Streptococcus intermedius

Foldseek 3Di:
DDDQPDWDWDDLDPFKIKIWAADPPPPGKIKIFIAGPVRHTDQDDQKWKWFADQPPDPDRDTHTFDFPPPDDPDPGPSMTIDHQRGKMFMDGNVCRVDTSKIWHWDDDPNDTDIDID

pLDDT: mean 79.36, std 16.54, range [39.12, 96.0]

Sequence (117 aa):
EHHPSAFVAFQCTAELTGRIFPTPTGGRPFVLDFVDSQNRRVLDTGLHVYITGIFGSQVDVRDRVLTLGGGGDTPPTGLFVLNPAGTIEITPQELPDEVLKTIGFACSRGVYRPFVL

Radius of gyration: 14.12 Å; Cα contacts (8 Å, |Δi|>4): 243; chains: 1; bounding box: 42×34×35 Å

Organism: NCBI:txid1759441

Mean predicted aligned error: 7.62 Å

Solvent-accessible surface area (backbone atoms only — not comparable to full-atom values): 6906 Å² total; per-residue (Å²): 132,90,73,72,95,62,65,53,74,45,80,60,50,100,63,33,35,35,39,38,31,75,48,90,81,80,56,80,42,31,38,37,39,36,21,37,90,83,70,47,79,43,58,81,77,65,60,41,44,26,42,36,49,54,83,89,59,97,56,98,52,70,46,75,54,64,51,48,43,83,71,69,99,49,77,56,63,31,31,32,70,42,65,64,64,28,34,34,38,31,18,42,62,93,41,72,86,48,72,67,37,40,37,42,47,52,72,57,97,88,44,73,44,80,47,78,98